Protein AF-A0A499VSB8-F1 (afdb_monomer)

pLDDT: mean 87.85, std 9.16, range [58.16, 95.38]

Mean predicted aligned error: 4.2 Å

Organism: Streptomyces avermitilis (NCBI:txid33903)

Radius of gyration: 12.18 Å; Cα contacts (8 Å, |Δi|>4): 188; chains: 1; bounding box: 28×23×33 Å

Nearest PDB structures (foldseek):
  8e7f-assembly1_A  TM=6.069E-01  e=1.810E-01  Serratia marcescens
  6ymz-assembly3_C  TM=3.200E-01  e=1.695E-01  Pectobacterium atrosepticum SCRI1043
  1chd-assembly1_A  TM=3.111E-01  e=2.204E-01  Salmonella enterica subsp. enterica serovar Typhimurium str. LT2
  6ymz-assembly1_A  TM=2.951E-01  e=1.391E-01  Pectobacterium atrosepticum SCRI1043
  6ymz-assembly5_E  TM=3.002E-01  e=2.064E-01  Pectobacterium atrosepticum SCRI1043

Foldseek 3Di:
DEFDLDDDAPEEDEEEEEADLCAEAEYEYDPVDGDDAFGKTHHYFYQYYDDDYNYYYYPDQQWDWDWDQDNRGIITHIHGD

Secondary structure (DSSP, 8-state):
-EEPSSSS-SEEESS-EEE-TT-EEEEEE-TTSPPPTT-EEEEEEES-EEE--SEEEEE-TTEEEEEEEETTEEEEEEEE-

Sequence (81 aa):
MTLRAGHTPALTVERRVLLDRGSALTLRLDCTRPPTAGTTVPVIGTRSLRGQFGQITVDSDLFRAVPVYTADGLAVRLLKR

Structure (mmCIF, N/CA/C/O backbone):
data_AF-A0A499VSB8-F1
#
_entry.id   AF-A0A499VSB8-F1
#
loop_
_atom_site.group_PDB
_atom_site.id
_atom_site.type_symbol
_atom_site.label_atom_id
_atom_site.label_alt_id
_atom_site.label_comp_id
_atom_site.label_asym_id
_atom_site.label_entity_id
_atom_site.label_seq_id
_atom_site.pdbx_PDB_ins_code
_atom_site.Cartn_x
_atom_site.Cartn_y
_atom_site.Cartn_z
_atom_site.occupancy
_atom_site.B_iso_or_equiv
_atom_site.auth_seq_id
_atom_site.auth_comp_id
_atom_site.auth_asym_id
_atom_site.auth_atom_id
_atom_site.pdbx_PDB_model_num
ATOM 1 N N . MET A 1 1 ? -9.542 -4.193 -9.074 1.00 58.16 1 MET A N 1
ATOM 2 C CA . MET A 1 1 ? -9.771 -2.984 -9.904 1.00 58.16 1 MET A CA 1
ATOM 3 C C . MET A 1 1 ? -8.471 -2.602 -10.604 1.00 58.16 1 MET A C 1
ATOM 5 O O . MET A 1 1 ? -7.415 -2.916 -10.064 1.00 58.16 1 MET A O 1
ATOM 9 N N . THR A 1 2 ? -8.528 -1.944 -11.765 1.00 60.94 2 THR A N 1
ATOM 10 C CA . THR A 1 2 ? -7.327 -1.405 -12.432 1.00 60.94 2 THR A CA 1
ATOM 11 C C . THR A 1 2 ? -7.051 0.001 -11.924 1.00 60.94 2 THR A C 1
ATOM 13 O O . THR A 1 2 ? -7.931 0.859 -11.970 1.00 60.94 2 THR A O 1
ATOM 16 N N . LEU A 1 3 ? -5.835 0.232 -11.440 1.00 64.12 3 LEU A N 1
ATOM 17 C CA . LEU A 1 3 ? -5.416 1.521 -10.905 1.00 64.12 3 LEU A CA 1
ATOM 18 C C . LEU A 1 3 ? -4.678 2.318 -11.976 1.00 64.12 3 LEU A C 1
ATOM 20 O O . LEU A 1 3 ? -3.769 1.804 -12.626 1.00 64.12 3 LEU A O 1
ATOM 24 N N . ARG A 1 4 ? -5.057 3.586 -12.142 1.00 64.06 4 ARG A N 1
ATOM 25 C CA . ARG A 1 4 ? -4.307 4.534 -12.968 1.00 64.06 4 ARG A CA 1
ATOM 26 C C . ARG A 1 4 ? -3.393 5.350 -12.068 1.00 64.06 4 ARG A C 1
ATOM 28 O O . ARG A 1 4 ? -3.787 5.718 -10.965 1.00 64.06 4 ARG A O 1
ATOM 35 N N . ALA A 1 5 ? -2.190 5.647 -12.549 1.00 60.12 5 ALA A N 1
ATOM 36 C CA . ALA A 1 5 ? -1.348 6.649 -11.914 1.00 60.12 5 ALA A CA 1
ATOM 37 C C . ALA A 1 5 ? -2.091 7.996 -11.975 1.00 60.12 5 ALA A C 1
ATOM 39 O O . ALA A 1 5 ? -2.324 8.534 -13.056 1.00 60.12 5 ALA A O 1
ATOM 40 N N . GLY A 1 6 ? -2.552 8.479 -10.825 1.00 62.59 6 GLY A N 1
ATOM 41 C CA . GLY A 1 6 ? -3.393 9.665 -10.702 1.00 62.59 6 GLY A CA 1
ATOM 42 C C . GLY A 1 6 ? -3.648 10.004 -9.236 1.00 62.59 6 GLY A C 1
ATOM 43 O O . GLY A 1 6 ? -3.377 9.198 -8.348 1.00 62.59 6 GLY A O 1
ATOM 44 N N . HIS A 1 7 ? -4.144 11.214 -8.981 1.00 65.00 7 HIS A N 1
ATOM 45 C CA . HIS A 1 7 ? -4.286 11.761 -7.626 1.00 65.00 7 HIS A CA 1
ATOM 46 C C . HIS A 1 7 ? -5.569 11.325 -6.902 1.00 65.00 7 HIS A C 1
ATOM 48 O O . HIS A 1 7 ? -5.718 11.599 -5.714 1.00 65.00 7 HIS A O 1
ATOM 54 N N . THR A 1 8 ? -6.497 10.655 -7.587 1.00 83.31 8 THR A N 1
ATOM 55 C CA . THR A 1 8 ? -7.791 10.277 -7.009 1.00 83.31 8 THR A CA 1
ATOM 56 C C . THR A 1 8 ? -7.735 8.867 -6.418 1.00 83.31 8 THR A C 1
ATOM 58 O O . THR A 1 8 ? -7.312 7.943 -7.117 1.00 83.31 8 THR A O 1
ATOM 61 N N . PRO A 1 9 ? -8.181 8.672 -5.163 1.00 87.38 9 PRO A N 1
ATOM 62 C CA . PRO A 1 9 ? -8.325 7.345 -4.588 1.00 87.38 9 PRO A CA 1
ATOM 63 C C . P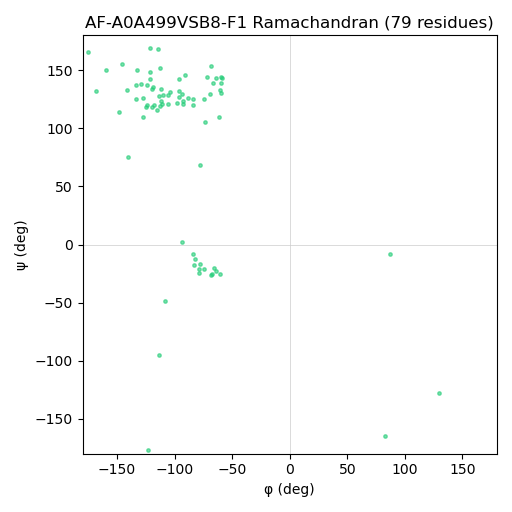RO A 1 9 ? -9.277 6.483 -5.402 1.00 87.38 9 PRO A C 1
ATOM 65 O O . PRO A 1 9 ? -10.299 6.950 -5.901 1.00 87.38 9 PRO A O 1
ATOM 68 N N . ALA A 1 10 ? -8.955 5.204 -5.504 1.00 88.44 10 ALA A N 1
ATOM 69 C CA . ALA A 1 10 ? -9.778 4.277 -6.264 1.00 88.44 10 ALA A CA 1
ATOM 70 C C . ALA A 1 10 ? -11.038 3.816 -5.523 1.00 88.44 10 ALA A C 1
ATOM 72 O O . ALA A 1 10 ? -12.002 3.395 -6.159 1.00 88.44 10 ALA A O 1
ATOM 73 N N . LEU A 1 11 ? -11.046 3.936 -4.196 1.00 90.50 11 LEU A N 1
ATOM 74 C CA . LEU A 1 11 ? -12.236 3.827 -3.369 1.00 90.50 11 LEU A CA 1
ATOM 75 C C . LEU A 1 11 ? -12.257 4.977 -2.363 1.00 90.50 11 LEU A C 1
ATOM 77 O O . LEU A 1 11 ? -11.323 5.137 -1.582 1.00 90.50 11 LEU A O 1
ATOM 81 N N . THR A 1 12 ? -13.341 5.743 -2.339 1.00 94.00 12 THR A N 1
ATOM 82 C CA . THR A 1 12 ? -13.571 6.758 -1.307 1.00 94.00 12 THR A CA 1
ATOM 83 C C . THR A 1 12 ? -14.641 6.263 -0.349 1.00 94.00 12 THR A C 1
ATOM 85 O O . THR A 1 12 ? -15.719 5.853 -0.771 1.00 94.00 12 THR A O 1
ATOM 88 N N . VAL A 1 13 ? -14.343 6.306 0.947 1.00 94.06 13 VAL A N 1
ATOM 89 C CA . VAL A 1 13 ? -15.274 5.966 2.024 1.00 94.06 13 VAL A CA 1
ATOM 90 C C . VAL A 1 13 ? -15.439 7.195 2.905 1.00 94.06 13 VAL A C 1
ATOM 92 O O . VAL A 1 13 ? -14.485 7.666 3.516 1.00 94.06 13 VAL A O 1
ATOM 95 N N . GLU A 1 14 ? -16.663 7.713 2.999 1.00 91.81 14 GLU A N 1
ATOM 96 C CA . GLU A 1 14 ? -16.928 8.978 3.700 1.00 91.81 14 GLU A CA 1
ATO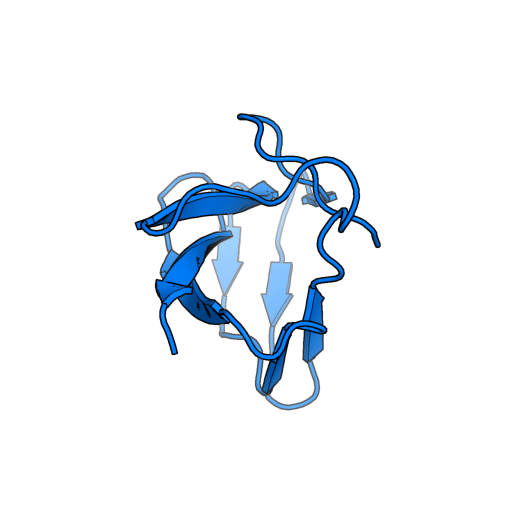M 97 C C . GLU A 1 14 ? -16.699 8.900 5.213 1.00 91.81 14 GLU A C 1
ATOM 99 O O . GLU A 1 14 ? -16.438 9.916 5.862 1.00 91.81 14 GLU A O 1
ATOM 104 N N . ARG A 1 15 ? -16.805 7.696 5.789 1.00 88.75 15 ARG A N 1
ATOM 105 C CA . ARG A 1 15 ? -16.812 7.498 7.240 1.00 88.75 15 ARG A CA 1
ATOM 106 C C . ARG A 1 15 ? -15.584 6.755 7.757 1.00 88.75 15 ARG A C 1
ATOM 108 O O . ARG A 1 15 ? -14.581 7.380 8.086 1.00 88.75 15 ARG A O 1
ATOM 115 N N . ARG A 1 16 ? -15.680 5.435 7.930 1.00 93.00 16 ARG A N 1
ATOM 116 C CA . ARG A 1 16 ? -14.630 4.625 8.556 1.00 93.00 16 ARG A CA 1
ATOM 117 C C . ARG A 1 16 ? -14.357 3.377 7.737 1.00 93.00 16 ARG A C 1
ATOM 119 O O . ARG A 1 16 ? -15.291 2.690 7.341 1.00 93.00 16 ARG A O 1
ATOM 126 N N . VAL A 1 17 ? -13.074 3.068 7.590 1.00 95.31 17 VAL A N 1
ATOM 127 C CA . VAL A 1 17 ? -12.578 1.803 7.050 1.00 95.31 17 VAL A CA 1
ATOM 128 C C . VAL A 1 17 ? -11.924 1.007 8.176 1.00 95.31 17 VAL A C 1
ATOM 130 O O . VAL A 1 17 ? -11.081 1.533 8.908 1.00 95.31 17 VAL A O 1
ATOM 133 N N . LEU A 1 18 ? -12.330 -0.254 8.314 1.00 95.38 18 LEU A N 1
ATOM 134 C CA . LEU A 1 18 ? -11.688 -1.244 9.173 1.00 95.38 18 LEU A CA 1
ATOM 135 C C . LEU A 1 18 ? -11.030 -2.284 8.265 1.00 95.38 18 LEU A C 1
ATOM 137 O O . LEU A 1 18 ? -11.719 -2.903 7.460 1.00 95.38 18 LEU A O 1
ATOM 141 N N . LEU A 1 19 ? -9.717 -2.450 8.394 1.00 94.81 19 LEU A N 1
ATOM 142 C CA . LEU A 1 19 ? -8.958 -3.497 7.722 1.00 94.81 19 LEU A CA 1
ATOM 143 C C . LEU A 1 19 ? -8.449 -4.492 8.762 1.00 94.81 19 LEU A C 1
ATOM 145 O O . LEU A 1 19 ? -7.902 -4.107 9.797 1.00 94.81 19 LEU A O 1
ATOM 149 N N . ASP A 1 20 ? -8.614 -5.770 8.469 1.00 93.44 20 ASP A N 1
ATOM 150 C CA . ASP A 1 20 ? -8.154 -6.880 9.294 1.00 93.44 20 ASP A CA 1
ATOM 151 C C . ASP A 1 20 ? -7.228 -7.817 8.502 1.00 93.44 20 ASP A C 1
ATOM 153 O O . ASP A 1 20 ? -6.899 -7.582 7.338 1.00 93.44 20 ASP A O 1
ATOM 157 N N . ARG A 1 21 ? -6.796 -8.917 9.131 1.00 92.19 21 ARG A N 1
ATOM 158 C CA . ARG A 1 21 ? -5.922 -9.900 8.470 1.00 92.19 21 ARG A CA 1
ATOM 159 C C . ARG A 1 21 ? -6.576 -10.606 7.277 1.00 92.19 21 ARG A C 1
ATOM 161 O O . ARG A 1 21 ? -5.844 -11.115 6.438 1.00 92.19 21 ARG A O 1
ATOM 168 N N . GLY A 1 22 ? -7.907 -10.656 7.206 1.00 94.81 22 GLY A N 1
ATOM 169 C CA . GLY A 1 22 ? -8.637 -11.213 6.064 1.00 94.81 22 GLY A CA 1
ATOM 170 C C . GLY A 1 22 ? -8.776 -10.223 4.906 1.00 94.81 22 GLY A C 1
ATOM 171 O O . GLY A 1 22 ? -9.124 -10.610 3.794 1.00 94.81 22 GLY A O 1
ATOM 172 N N . SER A 1 23 ? -8.477 -8.946 5.143 1.00 94.38 23 SER A N 1
ATOM 173 C CA . SER A 1 23 ? -8.554 -7.900 4.133 1.00 94.38 23 SER A CA 1
ATOM 174 C C . SER A 1 23 ? -7.384 -8.017 3.153 1.00 94.38 23 SER A C 1
ATOM 176 O O . SER A 1 23 ? -6.217 -7.964 3.553 1.00 94.38 23 SER A O 1
ATOM 178 N N . ALA A 1 24 ? -7.691 -8.098 1.857 1.00 94.56 24 ALA A N 1
ATOM 179 C CA . ALA A 1 24 ? -6.702 -8.204 0.787 1.00 94.56 24 ALA A CA 1
ATOM 180 C C . ALA A 1 24 ? -6.817 -7.056 -0.226 1.00 94.56 24 ALA A C 1
ATOM 182 O O . ALA A 1 24 ? -7.914 -6.631 -0.591 1.00 94.56 24 ALA A O 1
ATOM 183 N N . LEU A 1 25 ? -5.667 -6.588 -0.710 1.00 93.50 25 LEU A N 1
ATOM 184 C CA . LEU A 1 25 ? -5.557 -5.606 -1.782 1.00 93.50 25 LEU A CA 1
ATOM 185 C C . LEU A 1 25 ? -4.827 -6.218 -2.977 1.00 93.50 25 LEU A C 1
ATOM 187 O O . LEU A 1 25 ? -3.656 -6.578 -2.878 1.00 93.50 25 LEU A O 1
ATOM 191 N N . THR A 1 26 ? -5.494 -6.258 -4.128 1.00 92.50 26 THR A N 1
ATOM 192 C CA . THR A 1 26 ? -4.889 -6.673 -5.399 1.00 92.50 26 THR A CA 1
ATOM 193 C C . THR A 1 26 ? -4.815 -5.491 -6.355 1.00 92.50 26 THR A C 1
ATOM 195 O O . THR A 1 26 ? -5.837 -4.914 -6.737 1.00 92.50 26 THR A O 1
ATOM 198 N N . LEU A 1 27 ? -3.596 -5.144 -6.758 1.00 88.88 27 LEU A N 1
ATOM 199 C CA . LEU A 1 27 ? -3.317 -4.114 -7.746 1.00 88.88 27 LEU A CA 1
ATOM 200 C C . LEU A 1 27 ? -3.082 -4.742 -9.109 1.00 88.88 27 LEU A C 1
ATOM 202 O O . LEU A 1 27 ? -2.140 -5.511 -9.277 1.00 88.88 27 LEU A O 1
ATOM 206 N N . ARG A 1 28 ? -3.886 -4.335 -10.090 1.00 88.94 28 ARG A N 1
ATOM 207 C CA . ARG A 1 28 ? -3.623 -4.604 -11.501 1.00 88.94 28 ARG A CA 1
ATOM 208 C C . ARG A 1 28 ? -3.156 -3.324 -12.174 1.00 88.94 28 ARG A C 1
ATOM 210 O O . ARG A 1 28 ? -3.868 -2.314 -12.134 1.00 88.94 28 ARG A O 1
ATOM 217 N N . LEU A 1 29 ? -1.954 -3.368 -12.736 1.00 82.81 29 LEU A N 1
ATOM 218 C CA . LEU A 1 29 ? -1.337 -2.235 -13.418 1.00 82.81 29 LEU A CA 1
ATOM 219 C C . LEU A 1 29 ? -1.697 -2.269 -14.907 1.00 82.81 29 LEU A C 1
ATOM 221 O O . LEU A 1 29 ? -1.848 -3.336 -15.496 1.00 82.81 29 LEU A O 1
ATOM 225 N N . ASP A 1 30 ? -1.862 -1.094 -15.511 1.00 80.75 30 ASP A N 1
ATOM 226 C CA . ASP A 1 30 ? -2.077 -0.977 -16.954 1.00 80.75 30 ASP A CA 1
ATOM 227 C C . ASP A 1 30 ? -0.754 -1.254 -17.689 1.00 80.75 30 ASP A C 1
ATOM 229 O O . ASP A 1 30 ? 0.146 -0.417 -17.695 1.00 80.75 30 ASP A O 1
ATOM 233 N N . CYS A 1 31 ? -0.627 -2.428 -18.314 1.00 73.19 31 CYS A N 1
ATOM 234 C CA . CYS A 1 31 ? 0.586 -2.822 -19.039 1.00 73.19 31 CYS A CA 1
ATOM 235 C C . CYS A 1 31 ? 0.858 -1.955 -20.277 1.00 73.19 31 CYS A C 1
ATOM 237 O O . CYS A 1 31 ? 1.991 -1.906 -20.748 1.00 73.19 31 CYS A O 1
ATOM 239 N N . THR A 1 32 ? -0.161 -1.268 -20.808 1.00 80.62 32 THR A N 1
ATOM 240 C CA . THR A 1 32 ? -0.002 -0.367 -21.962 1.00 80.62 32 THR A CA 1
ATOM 241 C C . THR A 1 32 ? 0.584 0.982 -21.555 1.00 80.62 32 THR A C 1
ATOM 243 O O . THR A 1 32 ? 1.205 1.664 -22.366 1.00 80.62 32 THR A O 1
ATOM 246 N N . ARG A 1 33 ? 0.405 1.365 -20.285 1.00 78.81 33 ARG A N 1
ATOM 247 C CA . ARG A 1 33 ? 0.932 2.594 -19.683 1.00 78.81 33 ARG A CA 1
ATOM 248 C C . ARG A 1 33 ? 1.408 2.292 -18.263 1.00 78.81 33 ARG A C 1
ATOM 250 O O . ARG A 1 33 ? 0.717 2.632 -17.296 1.00 78.81 33 ARG A O 1
ATOM 257 N N . PRO A 1 34 ? 2.566 1.625 -18.133 1.00 74.31 34 PRO A N 1
ATOM 258 C CA . PRO A 1 34 ? 3.070 1.226 -16.834 1.00 74.31 34 PRO A CA 1
ATOM 259 C C . PRO A 1 34 ? 3.386 2.460 -15.975 1.00 74.31 34 PRO A C 1
ATOM 261 O O . PRO A 1 34 ? 3.868 3.472 -16.493 1.00 74.31 34 PRO A O 1
ATOM 264 N N . PRO A 1 35 ? 3.133 2.400 -14.657 1.00 81.19 35 PRO A N 1
ATOM 265 C CA . PRO A 1 35 ? 3.511 3.471 -13.749 1.00 81.19 35 PRO A CA 1
ATOM 266 C C . PRO A 1 35 ? 5.033 3.565 -13.618 1.00 81.19 35 PRO A C 1
ATOM 268 O O . PRO A 1 35 ? 5.758 2.576 -13.749 1.00 81.19 35 PRO A O 1
ATOM 271 N N . THR A 1 36 ? 5.525 4.756 -13.294 1.00 86.44 36 THR A N 1
ATOM 272 C CA . THR A 1 36 ? 6.941 4.949 -12.981 1.00 86.44 36 THR A CA 1
ATOM 273 C C . THR A 1 36 ? 7.267 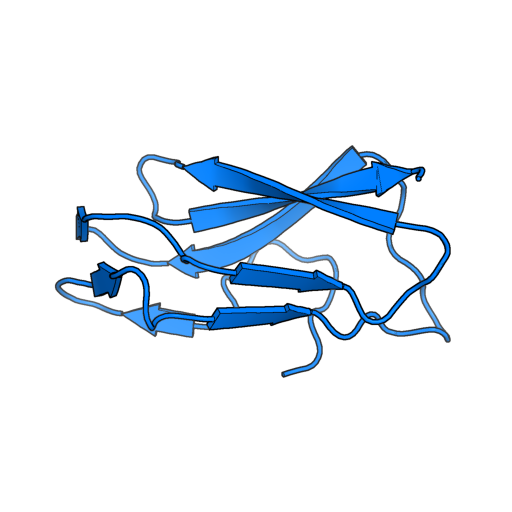4.328 -11.621 1.00 86.44 36 THR A C 1
ATOM 275 O O . THR A 1 36 ? 6.479 4.362 -10.674 1.00 86.44 36 THR A O 1
ATOM 278 N N . ALA A 1 37 ? 8.461 3.755 -11.488 1.00 86.50 37 ALA A N 1
ATOM 279 C CA . ALA A 1 37 ? 8.938 3.313 -10.185 1.00 86.50 37 ALA A CA 1
ATOM 280 C C . ALA A 1 37 ? 9.007 4.490 -9.202 1.00 86.50 37 ALA A C 1
ATOM 282 O O . ALA A 1 37 ? 9.441 5.587 -9.544 1.00 86.50 37 ALA A O 1
ATOM 283 N N . GLY A 1 38 ? 8.598 4.248 -7.964 1.00 88.56 38 GLY A N 1
ATOM 284 C CA . GLY A 1 38 ? 8.485 5.265 -6.927 1.00 88.56 38 GLY A CA 1
ATOM 285 C C . GLY A 1 38 ? 7.141 5.991 -6.908 1.00 88.56 38 GLY A C 1
ATOM 286 O O . GLY A 1 38 ? 6.904 6.713 -5.941 1.00 88.56 38 GLY A O 1
ATOM 287 N N . THR A 1 39 ? 6.263 5.784 -7.899 1.00 89.12 39 THR A N 1
ATOM 288 C CA . THR A 1 39 ? 4.919 6.373 -7.922 1.00 89.12 39 THR A CA 1
ATOM 289 C C . THR A 1 39 ? 4.101 5.922 -6.713 1.00 89.12 39 THR A C 1
ATOM 291 O O . THR A 1 39 ? 4.026 4.733 -6.393 1.00 89.12 39 THR A O 1
ATOM 294 N N . THR A 1 40 ? 3.454 6.889 -6.067 1.00 90.44 40 THR A N 1
ATOM 295 C CA . THR A 1 40 ? 2.458 6.655 -5.021 1.00 90.44 40 THR A CA 1
ATOM 296 C C . THR A 1 40 ? 1.068 6.703 -5.640 1.00 90.44 40 THR A C 1
ATOM 298 O O . THR A 1 40 ? 0.718 7.669 -6.312 1.00 90.44 40 THR A O 1
ATOM 301 N N . VAL A 1 41 ? 0.284 5.655 -5.414 1.00 88.75 41 VAL A N 1
ATOM 302 C CA . VAL A 1 41 ? -1.067 5.489 -5.947 1.00 88.75 41 VAL A CA 1
ATOM 303 C C . VAL A 1 41 ? -2.053 5.486 -4.777 1.00 88.75 41 VAL A C 1
ATOM 305 O O . VAL A 1 41 ? -1.976 4.583 -3.940 1.00 88.75 41 VAL A O 1
ATOM 308 N N . PRO A 1 42 ? -2.967 6.464 -4.675 1.00 91.12 42 PRO A N 1
ATOM 309 C CA . PRO A 1 42 ? -3.989 6.462 -3.639 1.00 91.12 42 PRO A CA 1
ATOM 310 C C . PRO A 1 42 ? -4.998 5.333 -3.889 1.00 91.12 42 PRO A C 1
ATOM 312 O O . PRO A 1 42 ? -5.530 5.177 -4.987 1.00 91.12 42 PRO A O 1
ATOM 315 N N . VAL A 1 43 ? -5.257 4.520 -2.863 1.00 91.81 43 VAL A N 1
ATOM 316 C CA . VAL A 1 43 ? -6.126 3.335 -2.955 1.00 91.81 43 VAL A CA 1
ATOM 317 C C . VAL A 1 43 ? -7.432 3.575 -2.216 1.00 91.81 43 VAL A C 1
ATOM 319 O O . VAL A 1 43 ? -8.496 3.347 -2.786 1.00 91.81 43 VAL A O 1
ATOM 322 N N . ILE A 1 44 ? -7.351 4.063 -0.977 1.00 93.75 44 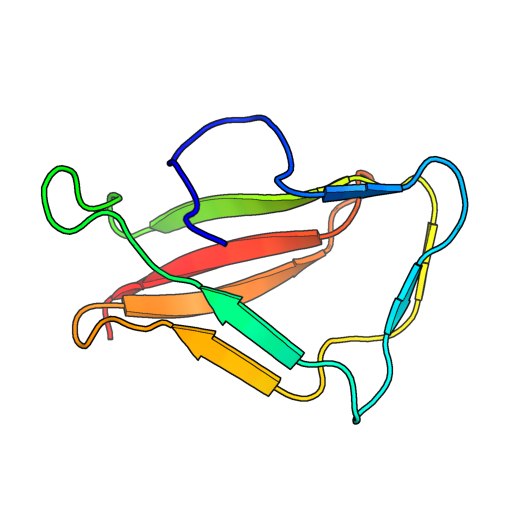ILE A N 1
ATOM 323 C CA . ILE A 1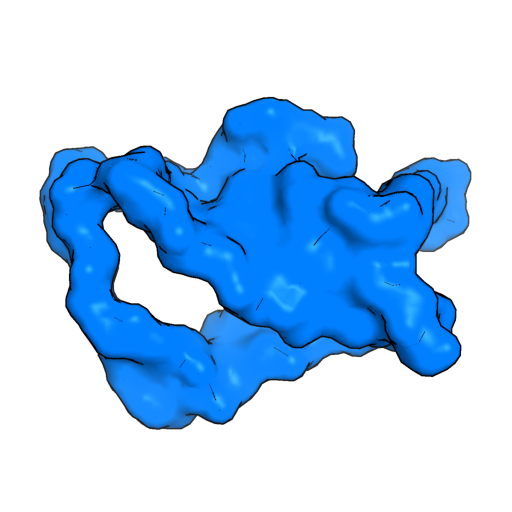 44 ? -8.508 4.371 -0.138 1.00 93.75 44 ILE A CA 1
ATOM 324 C C . ILE A 1 44 ? -8.427 5.827 0.304 1.00 93.75 44 ILE A C 1
ATOM 326 O O . ILE A 1 44 ? -7.484 6.203 0.995 1.00 93.75 44 ILE A O 1
ATOM 330 N N . GLY A 1 45 ? -9.436 6.618 -0.047 1.00 94.44 45 GLY A N 1
ATOM 331 C CA . GLY A 1 45 ? -9.674 7.936 0.531 1.00 94.44 45 GLY A CA 1
ATOM 332 C C . GLY A 1 45 ? -10.631 7.806 1.709 1.00 94.44 45 GLY A C 1
ATOM 333 O O . GLY A 1 45 ? -11.742 7.307 1.535 1.00 94.44 45 GLY A O 1
ATOM 334 N N . THR A 1 46 ? -10.224 8.209 2.909 1.00 94.38 46 THR A N 1
ATOM 335 C CA . THR A 1 46 ? -11.091 8.170 4.097 1.00 94.38 46 THR A CA 1
ATOM 336 C C . THR A 1 46 ? -10.591 9.115 5.178 1.00 94.38 46 THR A C 1
ATOM 338 O O . THR A 1 46 ? -9.392 9.316 5.336 1.00 94.38 46 THR A O 1
ATOM 341 N N . ARG A 1 47 ? -11.516 9.638 5.987 1.00 91.00 47 ARG A N 1
ATOM 342 C CA . ARG A 1 47 ? -11.188 10.427 7.186 1.00 91.00 47 ARG A CA 1
ATOM 343 C C . ARG A 1 47 ? -10.750 9.557 8.367 1.00 91.00 47 ARG A C 1
ATOM 345 O O . ARG A 1 47 ? -10.224 10.066 9.351 1.00 91.00 47 ARG A O 1
ATOM 352 N N . SER A 1 48 ? -11.030 8.253 8.327 1.00 93.38 48 SER A N 1
ATOM 353 C CA . SER A 1 48 ? -10.698 7.328 9.410 1.00 93.38 48 SER A CA 1
ATOM 354 C C . SER A 1 48 ? -10.405 5.934 8.865 1.00 93.38 48 SER A C 1
ATOM 356 O O . SER A 1 48 ? -11.300 5.245 8.365 1.00 93.38 48 SER A O 1
ATOM 358 N N . LEU A 1 49 ? -9.152 5.504 9.000 1.00 94.75 49 LEU A N 1
ATOM 359 C CA . LEU A 1 49 ? -8.698 4.154 8.684 1.00 94.75 49 LEU A CA 1
ATOM 360 C C . LEU A 1 49 ? -8.119 3.504 9.940 1.00 94.75 49 LEU A C 1
ATOM 362 O O . LEU A 1 49 ? -7.343 4.123 10.668 1.00 94.75 49 LEU A O 1
ATOM 366 N N . ARG A 1 50 ? -8.508 2.257 10.207 1.00 93.75 50 ARG A N 1
ATOM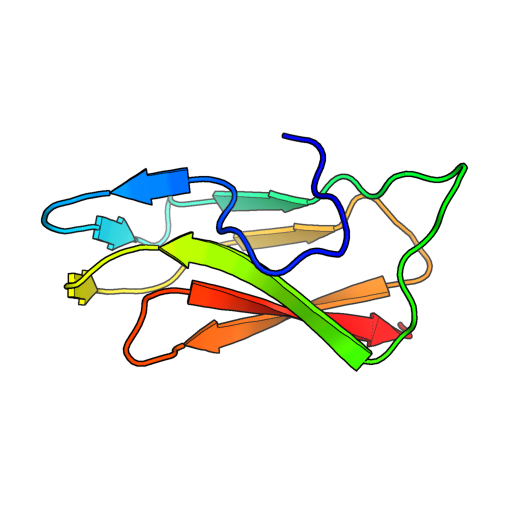 367 C CA . ARG A 1 50 ? -7.930 1.436 11.275 1.00 93.75 50 ARG A CA 1
ATOM 368 C C . ARG A 1 50 ? -7.513 0.078 10.735 1.00 93.75 50 ARG A C 1
ATOM 370 O O . ARG A 1 50 ? -8.274 -0.551 10.006 1.00 93.75 50 ARG A O 1
ATOM 377 N N . GLY A 1 51 ? -6.344 -0.375 11.175 1.00 93.88 51 GLY A N 1
ATOM 378 C CA . GLY A 1 51 ? -5.761 -1.647 10.768 1.00 93.88 51 GLY A CA 1
ATOM 379 C C . GLY A 1 51 ? -5.009 -1.563 9.442 1.00 93.88 51 GLY A C 1
ATOM 380 O O . GLY A 1 51 ? -4.667 -0.479 8.974 1.00 93.88 51 GLY A O 1
ATOM 381 N N . GLN A 1 52 ? -4.726 -2.727 8.866 1.00 93.56 52 GLN A N 1
ATOM 382 C CA . GLN A 1 52 ? -3.933 -2.874 7.649 1.00 93.56 52 GLN A CA 1
ATOM 383 C C . GLN A 1 52 ? -4.445 -4.045 6.822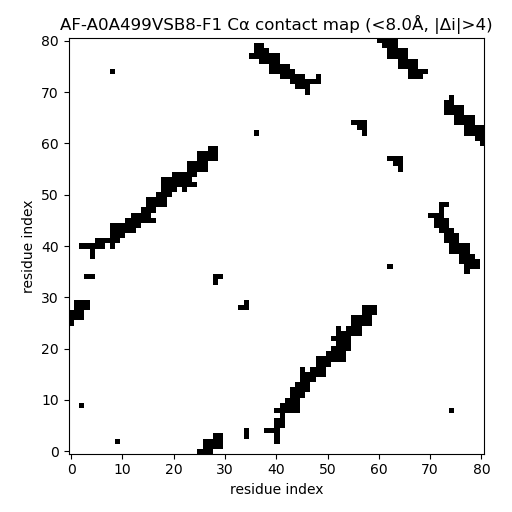 1.00 93.56 52 GLN A C 1
ATOM 385 O O . GLN A 1 52 ? -5.015 -4.983 7.374 1.00 93.56 52 GLN A O 1
ATOM 390 N N . PHE A 1 53 ? -4.199 -4.011 5.513 1.00 94.44 53 PHE A N 1
ATOM 391 C CA . PHE A 1 53 ? -4.384 -5.198 4.686 1.00 94.44 53 PHE A CA 1
ATOM 392 C C . PHE A 1 53 ? -3.474 -6.322 5.191 1.00 94.44 53 PHE A C 1
ATOM 394 O O . PHE A 1 53 ? -2.273 -6.114 5.378 1.00 94.44 53 PHE A O 1
ATOM 401 N N . GLY A 1 54 ? -4.039 -7.512 5.392 1.00 93.06 54 GLY A N 1
ATOM 402 C CA . GLY A 1 54 ? -3.263 -8.715 5.687 1.00 93.06 54 GLY A CA 1
ATOM 403 C C . GLY A 1 54 ? -2.434 -9.179 4.490 1.00 93.06 54 GLY A C 1
ATOM 404 O O . GLY A 1 54 ? -1.376 -9.776 4.672 1.00 93.06 54 GLY A O 1
ATOM 405 N N . GLN A 1 55 ? -2.879 -8.852 3.273 1.00 94.00 55 GLN A N 1
ATOM 406 C CA . GLN A 1 55 ? -2.180 -9.188 2.038 1.00 94.00 55 GLN A CA 1
ATOM 407 C C . GLN A 1 55 ? -2.274 -8.054 1.013 1.00 94.00 55 GLN A C 1
ATOM 409 O O . GLN A 1 55 ? -3.355 -7.532 0.740 1.00 94.00 55 GLN A O 1
ATOM 414 N N . ILE A 1 56 ? -1.138 -7.709 0.406 1.00 93.88 56 ILE A N 1
ATOM 415 C CA . ILE A 1 56 ? -1.061 -6.782 -0.726 1.00 93.88 56 ILE A CA 1
ATOM 416 C C . ILE A 1 56 ? -0.345 -7.495 -1.871 1.00 93.88 56 ILE A C 1
ATOM 418 O O . ILE A 1 56 ? 0.816 -7.879 -1.746 1.00 93.88 56 ILE A O 1
ATOM 422 N N . THR A 1 57 ? -1.037 -7.659 -2.992 1.00 93.44 57 THR A N 1
ATOM 423 C CA . THR A 1 57 ? -0.526 -8.325 -4.193 1.00 93.44 57 THR A CA 1
ATOM 424 C C . THR A 1 57 ? -0.514 -7.338 -5.353 1.00 93.44 57 THR A C 1
ATOM 426 O O . THR A 1 57 ? -1.486 -6.615 -5.570 1.00 93.44 57 THR A O 1
ATOM 429 N N . VAL A 1 58 ? 0.578 -7.320 -6.116 1.00 91.31 58 VAL A N 1
ATOM 430 C CA . VAL A 1 58 ? 0.671 -6.586 -7.382 1.00 91.31 58 VAL A CA 1
ATOM 431 C C . VAL A 1 58 ? 0.764 -7.610 -8.501 1.00 91.31 58 VAL A C 1
ATOM 433 O O . VAL A 1 58 ? 1.662 -8.446 -8.488 1.00 91.31 58 VAL A O 1
ATOM 436 N N . ASP A 1 59 ? -0.160 -7.536 -9.451 1.00 89.19 59 ASP A N 1
ATOM 437 C CA . ASP A 1 59 ? -0.166 -8.333 -10.678 1.00 89.19 59 ASP A CA 1
ATOM 438 C C . ASP A 1 59 ? 0.836 -7.736 -11.680 1.00 89.19 59 ASP A C 1
ATOM 440 O O . ASP A 1 59 ? 0.473 -7.042 -12.630 1.00 89.19 59 ASP A O 1
ATOM 444 N N . SER A 1 60 ? 2.123 -7.851 -11.342 1.00 83.94 60 SER A N 1
ATOM 445 C CA . SER A 1 60 ? 3.257 -7.387 -12.140 1.00 83.94 60 SER A CA 1
ATOM 446 C C . SER A 1 60 ? 4.564 -7.937 -11.574 1.00 83.94 60 SER A C 1
ATOM 448 O O . SER A 1 60 ? 4.867 -7.728 -10.400 1.00 83.94 60 SER A O 1
ATOM 450 N N . ASP A 1 61 ? 5.418 -8.490 -12.433 1.00 86.38 61 ASP A N 1
ATOM 451 C CA . ASP A 1 61 ? 6.750 -8.968 -12.031 1.00 86.38 61 ASP A CA 1
ATOM 452 C C . ASP A 1 61 ? 7.749 -7.829 -11.775 1.00 86.38 61 ASP A C 1
ATOM 454 O O . ASP A 1 61 ? 8.729 -7.988 -11.049 1.00 86.38 61 ASP A O 1
ATOM 458 N N . LEU A 1 62 ? 7.480 -6.643 -12.327 1.00 87.69 62 LEU A N 1
ATOM 459 C CA . LEU A 1 62 ? 8.384 -5.489 -12.263 1.00 87.69 62 LEU A CA 1
ATOM 460 C C . LEU A 1 62 ? 8.278 -4.679 -10.965 1.00 87.69 62 LEU A C 1
ATOM 462 O O . LEU A 1 62 ? 9.170 -3.881 -10.665 1.00 87.69 62 LEU A O 1
ATOM 466 N N . PHE A 1 63 ? 7.188 -4.843 -10.210 1.00 90.00 63 PHE A N 1
ATOM 467 C CA . PHE A 1 63 ? 6.851 -3.953 -9.105 1.00 90.00 63 PHE A CA 1
ATOM 468 C C . PHE A 1 63 ? 6.479 -4.714 -7.836 1.00 90.00 63 PHE A C 1
ATOM 470 O O . PHE A 1 63 ? 5.903 -5.798 -7.864 1.00 90.00 63 PHE A O 1
ATOM 477 N N . ARG A 1 64 ? 6.753 -4.081 -6.698 1.00 91.56 64 ARG A N 1
ATOM 478 C CA . ARG A 1 64 ? 6.171 -4.412 -5.396 1.00 91.56 64 ARG A CA 1
ATOM 479 C C . ARG A 1 64 ? 5.440 -3.193 -4.843 1.00 91.56 64 ARG A C 1
ATOM 481 O O . ARG A 1 64 ? 5.852 -2.062 -5.096 1.00 91.56 64 ARG A O 1
ATOM 488 N N . ALA A 1 65 ? 4.375 -3.416 -4.081 1.00 92.25 65 ALA A N 1
ATOM 489 C CA . ALA A 1 65 ? 3.619 -2.350 -3.433 1.00 92.25 65 ALA A CA 1
ATOM 490 C C . ALA A 1 65 ? 3.946 -2.297 -1.941 1.00 92.25 65 ALA A C 1
ATOM 492 O O . ALA A 1 65 ? 3.899 -3.314 -1.252 1.00 92.25 65 ALA A O 1
ATOM 493 N N . VAL A 1 66 ? 4.245 -1.098 -1.449 1.00 93.81 66 VAL A N 1
ATOM 494 C CA . VAL A 1 66 ? 4.434 -0.818 -0.023 1.00 93.81 66 VAL A CA 1
ATOM 495 C C . VAL A 1 66 ? 3.305 0.101 0.439 1.00 93.81 66 VAL A C 1
ATOM 497 O O . VAL A 1 66 ? 3.084 1.130 -0.204 1.00 93.81 66 VAL A O 1
ATOM 500 N N . P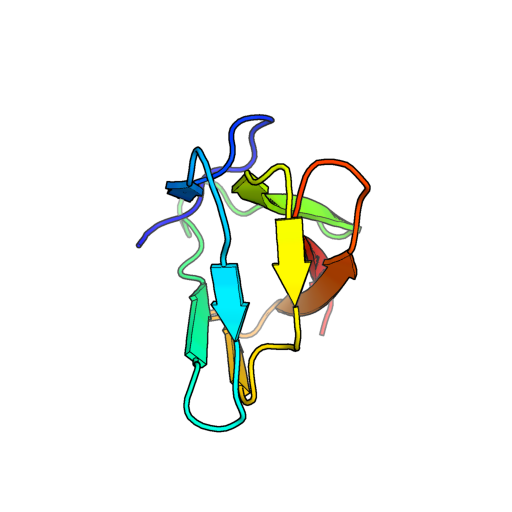RO A 1 67 ? 2.572 -0.233 1.514 1.00 94.12 67 PRO A N 1
ATOM 501 C CA . PRO A 1 67 ? 1.512 0.629 2.018 1.00 94.12 67 PRO A CA 1
ATOM 502 C C . PRO A 1 67 ? 2.089 1.935 2.574 1.00 94.12 67 PRO A C 1
ATOM 504 O O . PRO A 1 67 ? 3.113 1.942 3.256 1.00 94.12 67 PRO A O 1
ATOM 507 N N . VAL A 1 68 ? 1.407 3.040 2.289 1.00 94.00 68 VAL A N 1
ATOM 508 C CA . VAL A 1 68 ? 1.702 4.375 2.810 1.00 94.00 68 VAL A CA 1
ATOM 509 C C . VAL A 1 68 ? 0.421 4.925 3.420 1.00 94.00 68 VAL A C 1
ATOM 511 O O . VAL A 1 68 ? -0.533 5.246 2.711 1.00 94.00 68 VAL A O 1
ATOM 514 N N . TYR A 1 69 ? 0.403 5.017 4.745 1.00 92.12 69 TYR A N 1
ATOM 515 C CA . TYR A 1 69 ? -0.710 5.591 5.490 1.00 92.12 69 TYR A CA 1
ATOM 516 C C . TYR A 1 69 ? -0.554 7.106 5.538 1.00 92.12 69 TYR A C 1
ATOM 518 O O . TYR A 1 69 ? 0.491 7.614 5.945 1.00 92.12 69 TYR A O 1
ATOM 526 N N . THR A 1 70 ? -1.583 7.821 5.100 1.00 85.94 70 THR A N 1
ATOM 527 C CA . THR A 1 70 ? -1.619 9.284 5.082 1.00 85.94 70 THR A CA 1
ATOM 528 C C . THR A 1 70 ? -2.794 9.780 5.920 1.00 85.94 70 THR A C 1
ATOM 530 O O . THR A 1 70 ? -3.669 9.005 6.308 1.00 85.94 70 THR A O 1
ATOM 533 N N . ALA A 1 71 ? -2.838 11.085 6.196 1.00 88.06 71 ALA A N 1
ATOM 534 C CA . ALA A 1 71 ? -3.995 11.698 6.852 1.00 88.06 71 ALA A CA 1
ATOM 535 C C . ALA A 1 71 ? -5.294 11.531 6.034 1.00 88.06 71 ALA A C 1
ATOM 537 O O . ALA A 1 71 ? -6.379 11.495 6.609 1.00 88.06 71 ALA A O 1
ATOM 538 N N . ASP A 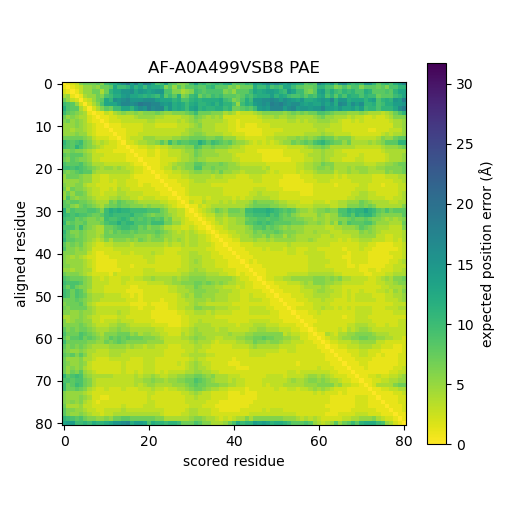1 72 ? -5.169 11.368 4.714 1.00 87.38 72 ASP A N 1
ATOM 539 C CA . ASP A 1 72 ? -6.285 11.245 3.771 1.00 87.38 72 ASP A CA 1
ATOM 540 C C . ASP A 1 72 ? -6.693 9.787 3.486 1.00 87.38 72 ASP A C 1
ATOM 542 O O . ASP A 1 72 ? -7.591 9.534 2.678 1.00 87.38 72 ASP A O 1
ATOM 546 N N . GLY A 1 73 ? -6.041 8.814 4.134 1.00 93.75 73 GLY A N 1
ATOM 547 C CA . GLY A 1 73 ? -6.358 7.392 4.027 1.00 93.75 73 GLY A CA 1
ATOM 548 C C . GLY A 1 73 ? -5.139 6.519 3.728 1.00 93.75 73 GLY A C 1
ATOM 549 O O . GLY A 1 73 ? -4.147 6.529 4.456 1.00 93.75 73 GLY A O 1
ATOM 550 N N . LEU A 1 74 ? -5.239 5.693 2.686 1.00 94.31 74 LEU A N 1
ATOM 551 C CA . LEU A 1 74 ? -4.213 4.723 2.310 1.00 94.31 74 LEU A CA 1
ATOM 552 C C . LEU A 1 74 ? -3.834 4.869 0.841 1.00 94.31 74 LEU A C 1
ATOM 554 O O . LEU A 1 74 ? -4.663 4.741 -0.063 1.00 94.31 74 LEU A O 1
ATOM 558 N N . ALA A 1 75 ? -2.540 5.030 0.617 1.00 93.19 75 ALA A N 1
ATOM 559 C CA . ALA A 1 75 ? -1.911 4.898 -0.680 1.00 93.19 75 ALA A CA 1
ATOM 560 C C . ALA A 1 75 ? -0.954 3.703 -0.691 1.00 93.19 75 ALA A C 1
ATOM 562 O O . ALA A 1 75 ? -0.609 3.140 0.347 1.00 93.19 75 ALA A O 1
ATOM 563 N N . VAL A 1 76 ? -0.493 3.323 -1.876 1.00 93.19 76 VAL A N 1
ATOM 564 C CA . VAL A 1 76 ? 0.623 2.392 -2.022 1.00 93.19 76 VAL A CA 1
ATOM 565 C C . VAL A 1 76 ? 1.720 3.018 -2.854 1.00 93.19 76 VAL A C 1
ATOM 567 O O . VAL A 1 76 ? 1.464 3.640 -3.883 1.00 93.19 76 VAL A O 1
ATOM 570 N N . ARG A 1 77 ? 2.960 2.837 -2.419 1.00 93.00 77 ARG A N 1
ATOM 571 C CA . ARG A 1 77 ? 4.135 3.199 -3.194 1.00 93.00 77 ARG A CA 1
ATOM 572 C C . ARG A 1 77 ? 4.599 1.992 -3.989 1.00 93.00 77 ARG A C 1
ATOM 574 O O . ARG A 1 77 ? 4.882 0.939 -3.416 1.00 93.00 77 ARG A O 1
ATOM 581 N N . LEU A 1 78 ? 4.679 2.155 -5.302 1.00 91.81 78 LEU A N 1
ATOM 582 C CA . LEU A 1 78 ? 5.193 1.141 -6.209 1.00 91.81 78 LEU A CA 1
ATOM 583 C C . LEU A 1 78 ? 6.712 1.253 -6.257 1.00 91.81 78 LEU A C 1
ATOM 585 O O . LEU A 1 78 ? 7.252 2.295 -6.617 1.00 91.81 78 LEU A O 1
ATOM 589 N N . LEU A 1 79 ? 7.415 0.192 -5.889 1.00 91.44 79 LEU A N 1
ATOM 590 C CA . LEU A 1 79 ? 8.870 0.100 -5.976 1.00 91.44 79 LEU A CA 1
ATOM 591 C C . LEU A 1 79 ? 9.240 -0.941 -7.023 1.00 91.44 79 LEU A C 1
ATOM 593 O O . LEU A 1 79 ? 8.483 -1.890 -7.223 1.00 91.44 79 LEU A O 1
ATOM 597 N N . LYS A 1 80 ? 10.405 -0.793 -7.662 1.00 90.19 80 LYS A N 1
ATOM 598 C CA . LYS A 1 80 ? 10.956 -1.894 -8.458 1.00 90.19 80 LYS A CA 1
ATOM 599 C C . LYS A 1 80 ? 11.180 -3.101 -7.556 1.00 90.19 80 LYS A C 1
ATOM 601 O O . LYS A 1 80 ? 11.494 -2.940 -6.369 1.00 90.19 80 LYS A O 1
ATOM 606 N N . ARG A 1 81 ? 10.950 -4.281 -8.120 1.00 86.12 81 ARG A N 1
ATOM 607 C CA . ARG A 1 81 ? 11.292 -5.527 -7.451 1.00 86.12 81 ARG A CA 1
ATOM 608 C C . ARG A 1 81 ? 12.801 -5.623 -7.261 1.00 86.12 81 ARG A C 1
ATOM 610 O O . ARG A 1 81 ? 13.533 -5.288 -8.217 1.00 86.12 81 ARG A O 1
#

Solvent-accessible surface area (backbone atoms only — not comparable to full-atom values): 4707 Å² total; per-residue (Å²): 106,79,58,68,87,46,90,64,44,78,40,75,46,91,57,76,47,80,36,44,73,86,33,70,44,64,44,36,62,44,83,92,63,65,74,62,74,66,44,66,33,39,46,36,30,22,78,33,73,44,78,47,65,54,40,79,46,52,69,47,89,64,42,40,72,43,83,41,82,52,87,59,22,36,28,31,34,32,35,66,102